Protein AF-A0A2D9TCC7-F1 (afdb_monomer_lite)

Radius of gyration: 19.89 Å; chains: 1; bounding box: 32×70×44 Å

Foldseek 3Di:
DPDPPPPVVVPPPPPPPPPPDDPDDPPDDFAFDFQLVLQLLLQLLLLVLCVVVVVFDPDPVRSVVSSVVSNVVSVPGGDDPQLPVFHGVVLSVQLNVQSPDPVCSPPPSVRVPSSCRRD

pLDDT: mean 83.82, std 20.04, range [43.91, 98.5]

Secondary structure (DSSP, 8-state):
--SSSSSSGGGSSS-----SS----TTSPPPBPPHHHHHHHHHHHHHHHHHHHTSS-S-HHHHHHHHHHHHHHHTT----GGGPSPPBHHHHHHHHHHHT-GGGTTS-GGG-GGG-S--

Structure (mmCIF, N/CA/C/O backbone):
data_AF-A0A2D9TCC7-F1
#
_entry.id   AF-A0A2D9TCC7-F1
#
loop_
_atom_site.group_PDB
_atom_site.id
_atom_site.type_symbol
_atom_site.label_atom_id
_atom_site.label_alt_id
_atom_site.label_comp_id
_atom_site.label_asym_id
_atom_site.label_entity_id
_atom_site.label_seq_id
_atom_site.pdbx_PDB_ins_code
_atom_site.Cartn_x
_atom_site.Cartn_y
_atom_site.Cartn_z
_atom_site.occupancy
_atom_site.B_iso_or_equiv
_atom_site.auth_seq_id
_atom_site.auth_comp_id
_atom_site.auth_asym_id
_atom_site.auth_atom_id
_atom_site.pdbx_PDB_model_num
ATOM 1 N N . MET A 1 1 ? -16.283 55.410 -2.274 1.00 48.91 1 MET A N 1
ATOM 2 C CA . MET A 1 1 ? -16.129 54.550 -3.473 1.00 48.91 1 MET A CA 1
ATOM 3 C C . MET A 1 1 ? -14.711 53.959 -3.529 1.00 48.91 1 MET A C 1
ATOM 5 O O . MET A 1 1 ? -14.004 54.156 -4.499 1.00 48.91 1 MET A O 1
ATOM 9 N N . ILE A 1 2 ? -14.256 53.254 -2.484 1.00 50.56 2 ILE A N 1
ATOM 10 C CA . ILE A 1 2 ? -12.908 52.636 -2.449 1.00 50.56 2 ILE A CA 1
ATOM 11 C C . ILE A 1 2 ? -12.998 51.289 -1.710 1.00 50.56 2 ILE A C 1
ATOM 13 O O . ILE A 1 2 ? -12.242 51.010 -0.793 1.00 50.56 2 ILE A O 1
ATOM 17 N N . LEU A 1 3 ? -14.022 50.484 -2.016 1.00 48.97 3 LEU A N 1
ATOM 18 C CA . LEU A 1 3 ? -14.245 49.207 -1.314 1.00 48.97 3 LEU A CA 1
ATOM 19 C C . LEU A 1 3 ? -14.663 48.056 -2.241 1.00 48.97 3 LEU A C 1
ATOM 21 O O . LEU A 1 3 ? -15.156 47.038 -1.775 1.00 48.97 3 LEU A O 1
ATOM 25 N N . ARG A 1 4 ? -14.516 48.221 -3.563 1.00 50.25 4 ARG A N 1
ATOM 26 C CA . ARG A 1 4 ? -14.963 47.227 -4.559 1.00 50.25 4 ARG A CA 1
ATOM 27 C C . ARG A 1 4 ? -13.845 46.599 -5.388 1.00 50.25 4 ARG A C 1
ATOM 29 O O . ARG A 1 4 ? -14.113 45.663 -6.125 1.00 50.25 4 ARG A O 1
ATOM 36 N N . THR A 1 5 ? -12.606 47.066 -5.263 1.00 48.03 5 THR A N 1
ATOM 37 C CA . THR A 1 5 ? -11.492 46.621 -6.118 1.00 48.03 5 THR A CA 1
ATOM 38 C C . THR A 1 5 ? -10.506 45.672 -5.438 1.00 48.03 5 THR A C 1
ATOM 40 O O . THR A 1 5 ? -9.653 45.121 -6.119 1.00 48.03 5 THR A O 1
ATOM 43 N N . ALA A 1 6 ? -10.632 45.421 -4.131 1.00 45.94 6 ALA A N 1
ATOM 44 C CA . ALA A 1 6 ? -9.722 44.519 -3.414 1.00 45.94 6 ALA A CA 1
ATOM 45 C C . ALA A 1 6 ? -10.142 43.038 -3.465 1.00 45.94 6 ALA A C 1
ATOM 47 O O . ALA A 1 6 ? -9.330 42.162 -3.192 1.00 45.94 6 ALA A O 1
ATOM 48 N N . LEU A 1 7 ? -11.394 42.739 -3.830 1.00 47.75 7 LEU A N 1
ATOM 49 C CA . LEU A 1 7 ? -11.936 41.379 -3.728 1.00 47.75 7 LEU A CA 1
ATOM 50 C C . LEU A 1 7 ? -11.661 40.505 -4.963 1.00 47.75 7 LEU A C 1
ATOM 52 O O . LEU A 1 7 ? -11.836 39.296 -4.906 1.00 47.75 7 LEU A O 1
ATOM 56 N N . VAL A 1 8 ? -11.208 41.102 -6.070 1.00 50.84 8 VAL A N 1
ATOM 57 C CA . VAL A 1 8 ? -10.971 40.373 -7.330 1.00 50.84 8 VAL A CA 1
ATOM 58 C C . VAL A 1 8 ? -9.559 39.781 -7.397 1.00 50.84 8 VAL A C 1
ATOM 60 O O . VAL A 1 8 ? -9.352 38.773 -8.060 1.00 50.84 8 VAL A O 1
ATOM 63 N N . PHE A 1 9 ? -8.584 40.337 -6.669 1.00 46.88 9 PHE A N 1
ATOM 64 C CA . PHE A 1 9 ? -7.188 39.885 -6.774 1.00 46.88 9 PHE A CA 1
ATOM 65 C C . PHE A 1 9 ? -6.837 38.694 -5.862 1.00 46.88 9 PHE A C 1
ATOM 67 O O . PHE A 1 9 ? -5.799 38.070 -6.046 1.00 46.88 9 PHE A O 1
ATOM 74 N N . ALA A 1 10 ? -7.705 38.340 -4.908 1.00 48.66 10 ALA A N 1
ATOM 75 C CA . ALA A 1 10 ? -7.476 37.220 -3.987 1.00 48.66 10 ALA A CA 1
ATOM 76 C C . ALA A 1 10 ? -8.003 35.862 -4.502 1.00 48.66 10 ALA A C 1
ATOM 78 O O . ALA A 1 10 ? -7.753 34.838 -3.877 1.00 48.66 10 ALA A O 1
ATOM 79 N N . MET A 1 11 ? -8.707 35.831 -5.642 1.00 50.44 11 MET A N 1
ATOM 80 C CA . MET A 1 11 ? -9.234 34.600 -6.264 1.00 50.44 11 MET A CA 1
ATOM 81 C C . MET A 1 11 ? -8.369 34.065 -7.421 1.00 50.44 11 MET A C 1
ATOM 83 O O . MET A 1 11 ? -8.811 33.195 -8.162 1.00 50.44 11 MET A O 1
ATOM 87 N N . ALA A 1 12 ? -7.147 34.570 -7.609 1.00 49.19 12 ALA A N 1
ATOM 88 C CA . ALA A 1 12 ? -6.277 34.145 -8.713 1.00 49.19 12 ALA A CA 1
ATOM 89 C C . ALA A 1 12 ? -5.188 33.130 -8.310 1.00 49.19 12 ALA A C 1
ATOM 91 O O . ALA A 1 12 ? -4.470 32.635 -9.172 1.00 49.19 12 ALA A O 1
ATOM 92 N N . SER A 1 13 ? -5.058 32.791 -7.024 1.00 49.81 13 SER A N 1
ATOM 93 C CA . SER A 1 13 ? -3.978 31.934 -6.504 1.00 49.81 13 SER A CA 1
ATOM 94 C C . SER A 1 13 ? -4.405 30.508 -6.129 1.00 49.81 13 SER A C 1
ATOM 96 O O . SER A 1 13 ? -3.607 29.771 -5.564 1.00 49.81 13 SER A O 1
ATOM 98 N N . LEU A 1 14 ? -5.629 30.086 -6.467 1.00 49.78 14 LEU A N 1
ATOM 99 C CA . LEU A 1 14 ? -6.134 28.730 -6.183 1.00 49.78 14 LEU A CA 1
ATOM 100 C C . LEU A 1 14 ? -6.051 27.757 -7.373 1.00 49.78 14 LEU A C 1
ATOM 102 O O . LEU A 1 14 ? -6.583 26.656 -7.294 1.00 49.78 14 LEU A O 1
ATOM 106 N N . ILE A 1 15 ? -5.369 28.119 -8.465 1.00 51.31 15 ILE A N 1
ATOM 107 C CA . ILE A 1 15 ? -5.206 27.244 -9.642 1.00 51.31 15 ILE A CA 1
ATOM 108 C C . ILE A 1 15 ? -3.728 26.912 -9.865 1.00 51.31 15 ILE A C 1
ATOM 110 O O . ILE A 1 15 ? -3.189 27.093 -10.948 1.00 51.31 15 ILE A O 1
ATOM 114 N N . VAL A 1 16 ? -3.056 26.446 -8.816 1.00 52.03 16 VAL A N 1
ATOM 115 C CA . VAL A 1 16 ? -1.904 25.543 -8.954 1.00 52.03 16 VAL A CA 1
ATOM 116 C C . VAL A 1 16 ? -2.023 24.499 -7.846 1.00 52.03 16 VAL A C 1
ATOM 118 O O . VAL A 1 16 ? -1.169 24.373 -6.976 1.00 52.03 16 VAL A O 1
ATOM 121 N N . ALA A 1 17 ? -3.142 23.777 -7.833 1.00 45.88 17 ALA A N 1
ATOM 122 C CA . ALA A 1 17 ? -3.093 22.427 -7.302 1.00 45.88 17 ALA A CA 1
ATOM 123 C C . ALA A 1 17 ? -2.310 21.609 -8.343 1.00 45.88 17 ALA A C 1
ATOM 125 O O . ALA A 1 17 ? -2.707 21.631 -9.513 1.00 45.88 17 ALA A O 1
ATOM 126 N N . PRO A 1 18 ? -1.198 20.938 -7.999 1.00 46.00 18 PRO A N 1
ATOM 127 C CA . PRO A 1 18 ? -0.708 19.877 -8.859 1.00 46.00 18 PRO A CA 1
ATOM 128 C C . PRO A 1 18 ? -1.849 18.866 -8.969 1.00 46.00 18 PRO A C 1
ATOM 130 O O . PRO A 1 18 ? -2.288 18.303 -7.970 1.00 46.00 18 PRO A O 1
ATOM 133 N N . SER A 1 19 ? -2.399 18.704 -10.168 1.00 43.91 19 SER A N 1
ATOM 134 C CA . SER A 1 19 ? -3.297 17.595 -10.455 1.00 43.91 19 SER A CA 1
ATOM 135 C C . SER A 1 19 ? -2.533 16.300 -10.157 1.00 43.91 19 SER A C 1
ATOM 137 O O . SER A 1 19 ? -1.485 16.093 -10.781 1.00 43.91 19 SER A O 1
ATOM 139 N N . PRO A 1 20 ? -2.991 15.433 -9.240 1.00 49.12 20 PRO A N 1
ATOM 140 C CA . PRO A 1 20 ? -2.480 14.076 -9.199 1.00 49.12 20 PRO A CA 1
ATOM 141 C C . PRO A 1 20 ? -2.967 13.407 -10.487 1.00 49.12 20 PRO A C 1
ATOM 143 O O . PRO A 1 20 ? -4.162 13.383 -10.771 1.00 49.12 20 PRO A O 1
ATOM 146 N N . GLY A 1 21 ? -2.026 12.988 -11.325 1.00 45.78 21 GLY A N 1
ATOM 147 C CA . GLY A 1 21 ? -2.306 12.474 -12.660 1.00 45.78 21 GLY A CA 1
ATOM 148 C C . GLY A 1 21 ? -1.699 13.366 -13.732 1.00 45.78 21 GLY A C 1
ATOM 149 O O . GLY A 1 21 ? -2.365 14.223 -14.315 1.00 45.78 21 GLY A O 1
ATOM 150 N N . GLN A 1 22 ? -0.420 13.131 -14.040 1.00 43.94 22 GLN A N 1
ATOM 151 C CA . GLN A 1 22 ? 0.041 13.399 -15.396 1.00 43.94 22 GLN A CA 1
ATOM 152 C C . GLN A 1 22 ? -0.892 12.632 -16.334 1.00 43.94 22 GLN A C 1
ATOM 154 O O . GLN A 1 22 ? -0.930 11.404 -16.322 1.00 43.94 22 GLN A O 1
ATOM 159 N N . THR A 1 23 ? -1.670 13.360 -17.128 1.00 51.25 23 THR A N 1
ATOM 160 C CA . THR A 1 23 ? -2.390 12.785 -18.259 1.00 51.25 23 THR A CA 1
ATOM 161 C C . THR A 1 23 ? -1.338 12.299 -19.249 1.00 51.25 23 THR A C 1
ATOM 163 O O . THR A 1 23 ? -0.755 13.076 -20.004 1.00 51.25 23 THR A O 1
ATOM 166 N N . GLY A 1 24 ? -1.032 11.002 -19.169 1.00 46.72 24 GLY A N 1
ATOM 167 C CA . GLY A 1 24 ? -0.093 10.327 -20.049 1.00 46.72 24 GLY A CA 1
ATOM 168 C C . GLY A 1 24 ? -0.462 10.593 -21.503 1.00 46.72 24 GLY A C 1
ATOM 169 O O . GLY A 1 24 ? -1.572 10.297 -21.949 1.00 46.72 24 GLY A O 1
ATOM 170 N N . GLY A 1 25 ? 0.475 11.186 -22.242 1.00 44.38 25 GLY A N 1
ATOM 171 C CA . GLY A 1 25 ? 0.365 11.321 -23.684 1.00 44.38 25 GLY A CA 1
ATOM 172 C C . GLY A 1 25 ? 0.123 9.949 -24.309 1.00 44.38 25 GLY A C 1
ATOM 173 O O . GLY A 1 25 ? 0.818 8.984 -23.993 1.00 44.38 25 GLY A O 1
ATOM 174 N N . CYS A 1 26 ? -0.868 9.867 -25.197 1.00 54.06 26 CYS A N 1
ATOM 175 C CA . CYS A 1 26 ? -1.124 8.693 -26.025 1.00 54.06 26 CYS A CA 1
ATOM 176 C C . CYS A 1 26 ? 0.129 8.387 -26.863 1.00 54.06 26 CYS A C 1
ATOM 178 O O . CYS A 1 26 ? 0.301 8.949 -27.943 1.00 54.06 26 CYS A O 1
ATOM 180 N N . GLY A 1 27 ? 1.036 7.554 -26.349 1.00 50.47 27 GLY A N 1
ATOM 181 C CA . GLY A 1 27 ? 2.255 7.173 -27.062 1.00 50.47 27 GLY A CA 1
ATOM 182 C C . GLY A 1 27 ? 3.454 6.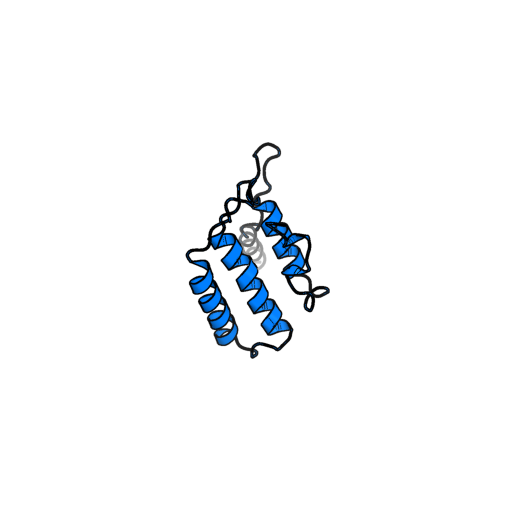758 -26.209 1.00 50.47 27 GLY A C 1
ATOM 183 O O . GLY A 1 27 ? 4.396 6.214 -26.775 1.00 50.47 27 GLY A O 1
ATOM 184 N N . ALA A 1 28 ? 3.450 6.970 -24.889 1.00 53.97 28 ALA A N 1
ATOM 185 C CA . ALA A 1 28 ? 4.495 6.428 -24.019 1.00 53.97 28 ALA A CA 1
ATOM 186 C C . ALA A 1 28 ? 4.034 5.095 -23.413 1.00 53.97 28 ALA A C 1
ATOM 188 O O . ALA A 1 28 ? 2.966 5.031 -22.804 1.00 53.97 28 ALA A O 1
ATOM 189 N N . THR A 1 29 ? 4.817 4.029 -23.594 1.00 63.59 29 THR A N 1
ATOM 190 C CA . THR A 1 29 ? 4.660 2.775 -22.844 1.00 63.59 29 THR A CA 1
ATOM 191 C C . THR A 1 29 ? 4.623 3.121 -21.357 1.00 63.59 29 THR A C 1
ATOM 193 O O . THR A 1 29 ? 5.503 3.849 -20.893 1.00 63.59 29 THR A O 1
ATOM 196 N N . ALA A 1 30 ? 3.593 2.678 -20.630 1.00 70.69 30 ALA A N 1
ATOM 197 C CA . ALA A 1 30 ? 3.527 2.929 -19.193 1.00 70.69 30 ALA A CA 1
ATOM 198 C C . ALA A 1 30 ? 4.787 2.343 -18.529 1.00 70.69 30 ALA A C 1
ATOM 200 O O . ALA A 1 30 ? 5.211 1.258 -18.935 1.00 70.69 30 ALA A O 1
ATOM 201 N N . PRO A 1 31 ? 5.418 3.064 -17.588 1.00 88.94 31 PRO A N 1
ATOM 202 C CA . PRO A 1 31 ? 6.627 2.576 -16.941 1.00 88.94 31 PRO A CA 1
ATOM 203 C C . PRO A 1 31 ? 6.324 1.315 -16.126 1.00 88.94 31 PRO A C 1
ATOM 205 O O . PRO A 1 31 ? 5.224 1.176 -15.582 1.00 88.94 31 PRO A O 1
ATOM 208 N N . GLU A 1 32 ? 7.304 0.414 -16.049 1.00 93.38 32 GLU A N 1
ATOM 209 C CA . GLU A 1 32 ? 7.306 -0.672 -15.066 1.00 93.38 32 GLU A CA 1
ATOM 210 C C . GLU A 1 32 ? 7.269 -0.060 -13.661 1.00 93.38 32 GLU A C 1
ATOM 212 O O . GLU A 1 32 ? 7.935 0.945 -13.397 1.00 93.38 32 GLU A O 1
ATOM 217 N N . ALA A 1 33 ? 6.452 -0.636 -12.786 1.00 94.81 33 ALA A N 1
ATOM 218 C CA . ALA A 1 33 ? 6.353 -0.227 -11.399 1.00 94.81 33 ALA A CA 1
ATOM 219 C C . ALA A 1 33 ? 7.559 -0.755 -10.619 1.00 94.81 33 ALA A C 1
ATOM 221 O O . ALA A 1 33 ? 7.942 -1.921 -10.757 1.00 94.81 33 ALA A O 1
ATOM 222 N N . ASP A 1 34 ? 8.140 0.082 -9.765 1.00 95.69 34 ASP A N 1
ATOM 223 C CA . ASP A 1 34 ? 9.157 -0.373 -8.823 1.00 95.69 34 ASP A CA 1
ATOM 224 C C . ASP A 1 34 ? 8.507 -1.217 -7.712 1.00 95.69 34 ASP A C 1
ATOM 226 O O . ASP A 1 34 ? 7.432 -0.887 -7.204 1.00 95.69 34 ASP A O 1
ATOM 230 N N . ALA A 1 35 ? 9.135 -2.336 -7.353 1.00 96.25 35 ALA A N 1
ATOM 231 C CA . ALA A 1 35 ? 8.573 -3.283 -6.393 1.00 96.25 35 ALA A CA 1
ATOM 232 C C . ALA A 1 35 ? 8.521 -2.727 -4.964 1.00 96.25 35 ALA A C 1
ATOM 234 O O . ALA A 1 35 ? 7.559 -2.995 -4.241 1.00 96.25 35 ALA A O 1
ATOM 235 N N . ALA A 1 36 ? 9.534 -1.959 -4.554 1.00 96.38 36 ALA A N 1
ATOM 236 C CA . ALA A 1 36 ? 9.578 -1.345 -3.234 1.00 96.38 36 ALA A CA 1
ATOM 237 C C . ALA A 1 36 ? 8.540 -0.227 -3.129 1.00 96.38 36 ALA A C 1
ATOM 239 O O . ALA A 1 36 ? 7.769 -0.207 -2.168 1.00 96.38 36 ALA A O 1
ATOM 240 N N . ASP A 1 37 ? 8.437 0.621 -4.155 1.00 96.50 37 ASP A N 1
ATOM 241 C CA . ASP A 1 37 ? 7.416 1.672 -4.210 1.00 96.50 37 ASP A CA 1
ATOM 242 C C . ASP A 1 37 ? 5.995 1.085 -4.247 1.00 96.50 37 ASP A C 1
ATOM 244 O O . ASP A 1 37 ? 5.093 1.589 -3.571 1.00 96.50 37 ASP A O 1
ATOM 248 N N . THR A 1 38 ? 5.789 -0.013 -4.984 1.00 96.38 38 THR A N 1
ATOM 249 C CA . THR A 1 38 ? 4.498 -0.720 -5.038 1.00 96.38 38 THR A CA 1
ATOM 250 C C . THR A 1 38 ? 4.137 -1.320 -3.682 1.00 96.38 38 THR A C 1
ATOM 252 O O . THR A 1 38 ? 3.024 -1.112 -3.197 1.00 96.38 38 THR A O 1
ATOM 255 N N . CYS A 1 39 ? 5.085 -2.015 -3.043 1.00 97.62 39 CYS A N 1
ATOM 256 C CA . CYS A 1 39 ? 4.920 -2.591 -1.709 1.00 97.62 39 CYS A CA 1
ATOM 257 C C . CYS A 1 39 ? 4.546 -1.512 -0.684 1.00 97.62 39 CYS A C 1
ATOM 259 O O . CYS A 1 39 ? 3.560 -1.664 0.038 1.00 97.62 39 CYS A O 1
ATOM 261 N N . LEU A 1 40 ? 5.283 -0.396 -0.669 1.00 97.88 40 LEU A N 1
ATOM 262 C CA . LEU A 1 40 ? 5.032 0.717 0.242 1.00 97.88 40 LEU A CA 1
ATOM 263 C C . LEU A 1 40 ? 3.649 1.328 0.001 1.00 97.88 40 LEU A C 1
ATOM 265 O O . LEU A 1 40 ? 2.884 1.548 0.940 1.00 97.88 40 LEU A O 1
ATOM 269 N N . THR A 1 41 ? 3.311 1.574 -1.263 1.00 97.19 41 THR A N 1
ATOM 270 C CA . THR A 1 41 ? 2.045 2.199 -1.648 1.00 97.19 41 THR A CA 1
ATOM 271 C C . THR A 1 41 ? 0.858 1.333 -1.233 1.00 97.19 41 THR A C 1
ATOM 273 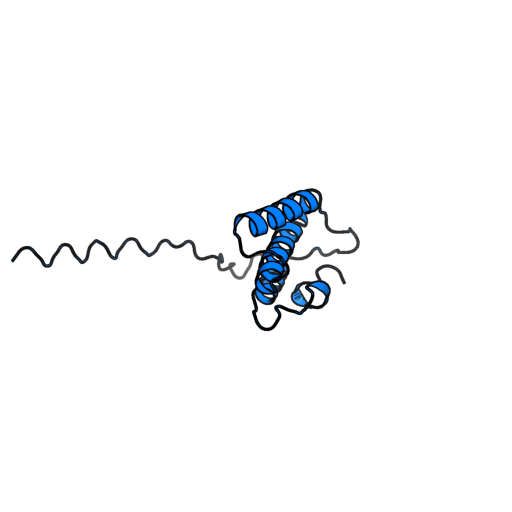O O . THR A 1 41 ? -0.016 1.802 -0.504 1.00 97.19 41 THR A O 1
ATOM 276 N N . VAL A 1 42 ? 0.841 0.059 -1.626 1.00 96.75 42 VAL A N 1
ATOM 277 C CA . VAL A 1 42 ? -0.257 -0.863 -1.304 1.00 96.75 42 VAL A CA 1
ATOM 278 C C . VAL A 1 42 ? -0.322 -1.148 0.197 1.00 96.75 42 VAL A C 1
ATOM 280 O O . VAL A 1 42 ? -1.399 -1.072 0.787 1.00 96.75 42 VAL A O 1
ATOM 283 N N . GLY A 1 43 ? 0.821 -1.390 0.844 1.00 97.44 43 GLY A N 1
ATOM 284 C CA . GLY A 1 43 ? 0.881 -1.639 2.285 1.00 97.44 43 GLY A CA 1
ATOM 285 C C . GLY A 1 43 ? 0.409 -0.444 3.121 1.00 97.44 43 GLY A C 1
ATOM 286 O O . GLY A 1 43 ? -0.316 -0.623 4.098 1.00 97.44 43 GLY A O 1
ATOM 287 N N . SER A 1 44 ? 0.727 0.789 2.714 1.00 97.69 44 SER A N 1
ATOM 288 C CA . SER A 1 44 ? 0.238 1.988 3.410 1.00 97.69 44 SER A CA 1
ATOM 289 C C . SER A 1 44 ? -1.285 2.137 3.318 1.00 97.69 44 SER A C 1
ATOM 291 O O . SER A 1 44 ? -1.932 2.526 4.294 1.00 97.69 44 SER A O 1
ATOM 293 N N . TRP A 1 45 ? -1.888 1.754 2.188 1.00 97.50 45 TRP A N 1
ATOM 294 C CA . TRP A 1 45 ? -3.344 1.709 2.056 1.00 97.50 45 TRP A CA 1
ATOM 295 C C . TRP A 1 45 ? -3.971 0.633 2.936 1.00 97.50 45 TRP A C 1
ATOM 297 O O . TRP A 1 45 ? -5.037 0.873 3.500 1.00 97.50 45 TRP A O 1
ATOM 307 N N . GLU A 1 46 ? -3.309 -0.505 3.139 1.00 97.38 46 GLU A N 1
ATOM 308 C CA . GLU A 1 46 ? -3.774 -1.495 4.114 1.00 97.38 46 GLU A CA 1
ATOM 309 C C . GLU A 1 46 ? -3.787 -0.945 5.544 1.00 97.38 46 GLU A C 1
ATOM 311 O O . GLU A 1 46 ? -4.756 -1.181 6.264 1.00 97.38 46 GLU A O 1
ATOM 316 N N . CYS A 1 47 ? -2.801 -0.133 5.940 1.00 97.94 47 CYS A N 1
ATOM 317 C CA . CYS A 1 47 ? -2.831 0.565 7.230 1.00 97.94 47 CYS A CA 1
ATOM 318 C C . CYS A 1 47 ? -4.042 1.505 7.349 1.00 97.94 47 CYS A C 1
ATOM 320 O O . CYS A 1 47 ? -4.755 1.494 8.356 1.00 97.94 47 CYS A O 1
ATOM 322 N N . VAL A 1 48 ? -4.322 2.294 6.304 1.00 97.00 48 VAL A N 1
ATOM 323 C CA . VAL A 1 48 ? -5.497 3.184 6.270 1.00 97.00 48 VAL A CA 1
ATOM 324 C C . VAL A 1 48 ? -6.791 2.378 6.401 1.00 97.00 48 VAL A C 1
ATOM 326 O O . VAL A 1 48 ? -7.680 2.744 7.173 1.00 97.00 48 VAL A O 1
ATOM 329 N N . ARG A 1 49 ? -6.900 1.259 5.683 1.00 97.25 49 ARG A N 1
ATOM 330 C CA . ARG A 1 49 ? -8.073 0.380 5.728 1.00 97.25 49 ARG A CA 1
ATOM 331 C C . ARG A 1 49 ? -8.226 -0.297 7.089 1.00 97.25 49 ARG A C 1
ATOM 333 O O . ARG A 1 49 ? -9.329 -0.318 7.624 1.00 97.25 49 ARG A O 1
ATOM 340 N N . ALA A 1 50 ? -7.140 -0.772 7.693 1.00 97.19 50 ALA A N 1
ATOM 341 C CA . ALA A 1 50 ? -7.146 -1.343 9.038 1.00 97.19 50 ALA A CA 1
ATOM 342 C C . ALA A 1 50 ? -7.636 -0.327 10.084 1.00 97.19 50 ALA A C 1
ATOM 344 O O . ALA A 1 50 ? -8.471 -0.652 10.931 1.00 97.19 50 ALA A O 1
ATOM 345 N N . GLN A 1 51 ? -7.213 0.936 9.981 1.00 97.06 51 GLN A N 1
ATOM 346 C CA . GLN A 1 51 ? -7.748 2.002 10.830 1.00 97.06 51 GLN A CA 1
ATOM 347 C C . GLN A 1 51 ? -9.243 2.253 10.579 1.00 97.06 51 GLN A C 1
ATOM 349 O O . GLN A 1 51 ? -10.007 2.396 11.532 1.00 97.06 51 GLN A O 1
ATOM 354 N N . GLN A 1 52 ? -9.694 2.262 9.322 1.00 96.50 52 GLN A N 1
ATOM 355 C CA . GLN A 1 52 ? -11.116 2.429 8.987 1.00 96.50 52 GLN A CA 1
ATOM 356 C C . GLN A 1 52 ? -11.992 1.260 9.470 1.00 96.50 52 GLN A C 1
ATOM 358 O O . GLN A 1 52 ? -13.141 1.485 9.848 1.00 96.50 52 GLN A O 1
ATOM 363 N N . ARG A 1 53 ? -11.454 0.033 9.509 1.00 96.25 53 ARG A N 1
ATOM 364 C CA . ARG A 1 53 ? -12.109 -1.141 10.115 1.00 96.25 53 ARG A CA 1
ATOM 365 C C . ARG A 1 53 ? -12.099 -1.120 11.648 1.00 96.25 53 ARG A C 1
ATOM 367 O O . ARG A 1 53 ? -12.822 -1.893 12.272 1.00 96.25 53 ARG A O 1
ATOM 374 N N . GLY A 1 54 ? -11.314 -0.232 12.263 1.00 96.31 54 GLY A N 1
ATOM 375 C CA . GLY A 1 54 ? -11.136 -0.158 13.715 1.00 96.31 54 GLY A CA 1
ATOM 376 C C . GLY A 1 54 ? -10.195 -1.227 14.279 1.00 96.31 54 GLY A C 1
ATOM 377 O O . GLY A 1 54 ? -10.260 -1.526 15.468 1.00 96.31 54 GLY A O 1
ATOM 378 N N . GLU A 1 55 ? -9.343 -1.817 13.436 1.00 96.75 55 GLU A N 1
ATOM 379 C CA . GLU A 1 55 ? -8.277 -2.742 13.849 1.00 96.75 55 GLU A CA 1
ATOM 380 C C . GLU A 1 55 ? -7.073 -1.990 14.427 1.00 96.75 55 G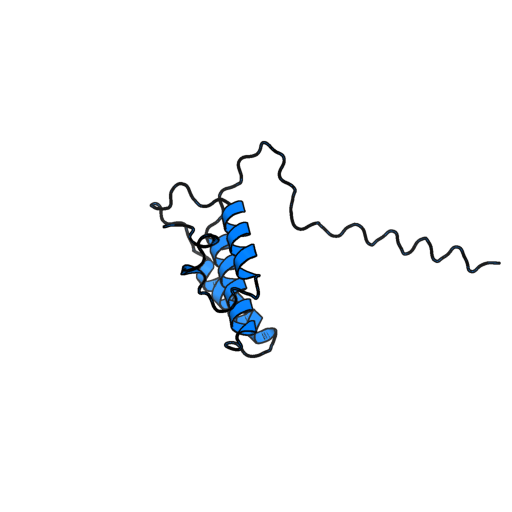LU A C 1
ATOM 382 O O . GLU A 1 55 ? -6.367 -2.512 15.289 1.00 96.75 55 GLU A O 1
ATOM 387 N N . LEU A 1 56 ? -6.865 -0.756 13.963 1.00 96.19 56 LEU A N 1
ATOM 388 C CA . LEU A 1 56 ? -5.916 0.192 14.531 1.00 96.19 56 LEU A CA 1
ATOM 389 C C . LEU A 1 56 ? -6.669 1.258 15.321 1.00 96.19 56 LEU A C 1
ATOM 391 O O . LEU A 1 56 ? -7.737 1.719 14.905 1.00 96.19 56 LEU A O 1
ATOM 395 N N . ASP A 1 57 ? -6.080 1.684 16.436 1.00 95.56 57 ASP A N 1
ATOM 396 C CA . ASP A 1 57 ? -6.619 2.787 17.221 1.00 95.56 57 ASP A CA 1
ATOM 397 C C . ASP A 1 57 ? -6.760 4.059 16.366 1.00 95.56 57 ASP A C 1
ATOM 399 O O . ASP A 1 57 ? -5.967 4.354 15.460 1.00 95.56 57 ASP A O 1
ATOM 403 N N . ALA A 1 58 ? -7.795 4.840 16.678 1.00 85.25 58 ALA A N 1
ATOM 404 C CA . ALA A 1 58 ? -8.030 6.125 16.043 1.00 85.25 58 ALA A CA 1
ATOM 405 C C . ALA A 1 58 ? -6.959 7.124 16.509 1.00 85.25 58 ALA A C 1
ATOM 407 O O . ALA A 1 58 ? -7.060 7.717 17.583 1.00 85.25 58 ALA A O 1
ATOM 408 N N . GLY A 1 59 ? -5.921 7.298 15.698 1.00 93.88 59 GLY A N 1
ATOM 409 C CA . GLY A 1 59 ? -4.816 8.202 15.978 1.00 93.88 59 GLY A CA 1
ATOM 410 C C . GLY A 1 59 ? -3.854 8.279 14.801 1.00 93.88 59 GLY A C 1
ATOM 411 O O . GLY A 1 59 ? -3.507 7.263 14.202 1.00 93.88 59 GLY A O 1
ATOM 412 N N . GLU A 1 60 ? -3.418 9.494 14.477 1.00 94.81 60 GLU A N 1
ATOM 413 C CA . GLU A 1 60 ? -2.432 9.730 13.417 1.00 94.81 60 GLU A CA 1
ATOM 414 C C . GLU A 1 60 ? -1.094 9.054 13.742 1.00 94.81 60 GLU A C 1
ATOM 416 O O . GLU A 1 60 ? -0.490 8.451 12.866 1.00 94.81 60 GLU A O 1
ATOM 421 N N . GLU A 1 61 ? -0.683 9.054 15.014 1.00 96.75 61 GLU A N 1
ATOM 422 C CA . GLU A 1 61 ? 0.552 8.397 15.469 1.00 96.75 61 GLU A CA 1
ATOM 423 C C . GLU A 1 61 ? 0.531 6.878 15.237 1.00 96.75 61 GLU A C 1
ATOM 425 O O . GLU A 1 61 ? 1.543 6.299 14.855 1.00 96.75 61 GLU A O 1
ATOM 430 N N . VAL A 1 62 ? -0.624 6.233 15.427 1.00 97.31 62 VAL A N 1
ATOM 431 C CA . VAL A 1 62 ? -0.778 4.781 15.235 1.00 97.31 62 VAL A CA 1
ATOM 432 C C . VAL A 1 62 ? -0.794 4.430 13.749 1.00 97.31 62 VAL A C 1
ATOM 434 O O . VAL A 1 62 ? -0.161 3.459 13.340 1.00 97.31 62 VAL A O 1
ATOM 437 N N . LEU A 1 63 ? -1.468 5.243 12.929 1.00 96.94 63 LEU A N 1
ATOM 438 C CA . LEU A 1 63 ? -1.427 5.090 11.476 1.00 96.94 63 LEU A CA 1
ATOM 439 C C . LEU A 1 63 ? -0.000 5.277 10.946 1.00 96.94 63 LEU A C 1
ATOM 441 O O . LEU A 1 63 ? 0.462 4.458 10.157 1.00 96.94 63 LEU A O 1
ATOM 445 N N . GLN A 1 64 ? 0.701 6.315 11.407 1.00 97.81 64 GLN A N 1
ATOM 446 C CA . GLN A 1 64 ? 2.079 6.576 11.006 1.00 97.81 64 GLN A CA 1
ATOM 447 C C . GLN A 1 64 ? 3.002 5.423 11.403 1.00 97.81 64 GLN A C 1
ATOM 449 O O . GLN A 1 64 ? 3.772 4.971 10.567 1.00 97.81 64 GLN A O 1
ATOM 454 N N . ALA A 1 65 ? 2.874 4.889 12.623 1.00 98.12 65 ALA A N 1
ATOM 455 C CA . ALA A 1 65 ? 3.655 3.731 13.053 1.00 98.12 65 ALA A CA 1
ATOM 456 C C . ALA A 1 65 ? 3.424 2.506 12.149 1.00 98.12 65 ALA A C 1
ATOM 458 O O . ALA A 1 65 ? 4.385 1.844 11.770 1.00 98.12 65 ALA A O 1
ATOM 459 N N . CYS A 1 66 ? 2.178 2.240 11.737 1.00 98.50 66 CYS A N 1
ATOM 460 C CA . CYS A 1 66 ? 1.880 1.171 10.777 1.00 98.50 66 CYS A CA 1
ATOM 461 C C . CYS A 1 66 ? 2.555 1.418 9.418 1.00 98.50 66 CYS A C 1
ATOM 463 O O . CYS A 1 66 ? 3.158 0.513 8.845 1.00 98.50 66 CYS A O 1
ATOM 465 N N . VAL A 1 67 ? 2.488 2.649 8.902 1.00 98.12 67 VAL A N 1
ATOM 466 C CA . VAL A 1 67 ? 3.128 3.012 7.628 1.00 98.12 67 VAL A CA 1
ATOM 467 C C . VAL A 1 67 ? 4.654 2.911 7.716 1.00 98.12 67 VAL A C 1
ATOM 469 O O . VAL A 1 67 ? 5.280 2.456 6.761 1.00 98.12 67 VAL A O 1
ATOM 472 N N . ASP A 1 68 ? 5.253 3.277 8.849 1.00 98.12 68 ASP A N 1
ATOM 473 C CA . ASP A 1 68 ? 6.694 3.151 9.085 1.00 98.12 68 ASP A CA 1
ATOM 474 C C . ASP A 1 68 ? 7.124 1.671 9.110 1.00 98.12 68 ASP A C 1
ATOM 476 O O . ASP A 1 68 ? 8.110 1.307 8.469 1.00 98.12 68 ASP A O 1
ATOM 480 N N . GLU A 1 69 ? 6.348 0.793 9.759 1.00 98.31 69 GLU A N 1
ATOM 481 C CA . GLU A 1 69 ? 6.583 -0.659 9.732 1.00 98.31 69 GLU A CA 1
ATOM 482 C C . GLU A 1 69 ? 6.501 -1.232 8.307 1.00 98.31 69 GLU A C 1
ATOM 484 O O . GLU A 1 69 ? 7.328 -2.063 7.917 1.00 98.31 69 GLU A O 1
ATOM 489 N N . VAL A 1 70 ? 5.540 -0.766 7.502 1.00 97.94 70 VAL A N 1
ATOM 490 C CA . VAL A 1 70 ? 5.442 -1.120 6.077 1.00 97.94 70 VAL A CA 1
ATOM 491 C C . VAL A 1 70 ? 6.673 -0.634 5.312 1.00 97.94 70 VAL A C 1
ATOM 493 O O . VAL A 1 70 ? 7.242 -1.395 4.531 1.00 97.94 70 VAL A O 1
ATOM 496 N N . ALA A 1 71 ? 7.111 0.607 5.532 1.00 97.12 71 ALA A N 1
ATOM 497 C CA . ALA A 1 71 ? 8.281 1.164 4.858 1.00 97.12 71 ALA A CA 1
ATOM 498 C C . ALA A 1 71 ? 9.549 0.348 5.140 1.00 97.12 71 ALA A C 1
ATOM 500 O O . ALA A 1 71 ? 10.284 0.019 4.205 1.00 97.12 71 ALA A O 1
ATOM 501 N N . ASP A 1 72 ? 9.759 -0.052 6.394 1.00 97.56 72 ASP A N 1
ATOM 502 C CA . ASP A 1 72 ? 10.874 -0.916 6.784 1.00 97.56 72 ASP A CA 1
ATOM 503 C C . ASP A 1 72 ? 10.785 -2.303 6.122 1.00 97.56 72 ASP A C 1
ATOM 505 O O . ASP A 1 72 ? 11.791 -2.823 5.630 1.00 97.56 72 ASP A O 1
ATOM 509 N N . ALA A 1 73 ? 9.588 -2.896 6.055 1.00 97.06 73 ALA A N 1
ATOM 510 C CA . ALA A 1 73 ? 9.370 -4.195 5.416 1.00 97.06 73 ALA A CA 1
ATOM 511 C C . ALA A 1 73 ? 9.569 -4.157 3.887 1.00 97.06 73 ALA A C 1
ATOM 513 O O . ALA A 1 73 ? 10.041 -5.132 3.298 1.00 97.06 73 ALA A O 1
ATOM 514 N N . CYS A 1 74 ? 9.236 -3.036 3.245 1.00 97.25 74 CYS A N 1
ATOM 515 C CA . CYS A 1 74 ? 9.293 -2.869 1.793 1.00 97.25 74 CYS A CA 1
ATOM 516 C C . CYS A 1 74 ? 10.654 -2.387 1.268 1.00 97.25 74 CYS A C 1
ATOM 518 O O . CYS A 1 74 ? 10.888 -2.451 0.062 1.00 97.25 74 CYS A O 1
ATOM 520 N N . ALA A 1 75 ? 11.572 -1.946 2.136 1.00 95.44 75 ALA A N 1
ATOM 521 C CA . ALA A 1 75 ? 12.836 -1.303 1.753 1.00 95.44 75 ALA A CA 1
ATOM 522 C C . ALA A 1 75 ? 13.731 -2.126 0.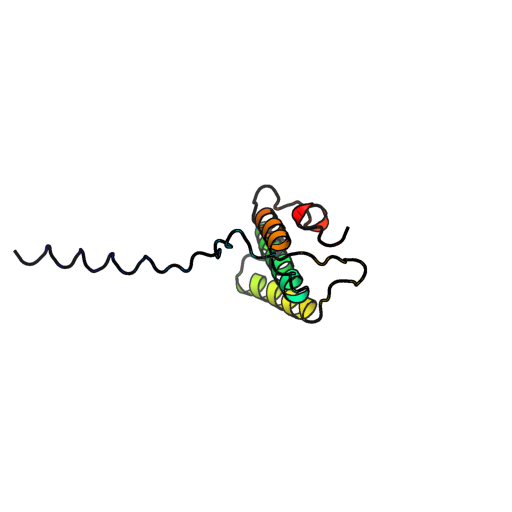802 1.00 95.44 75 ALA A C 1
ATOM 524 O O . ALA A 1 75 ? 14.582 -1.569 0.107 1.00 95.44 75 ALA A O 1
ATOM 525 N N . THR A 1 76 ? 13.574 -3.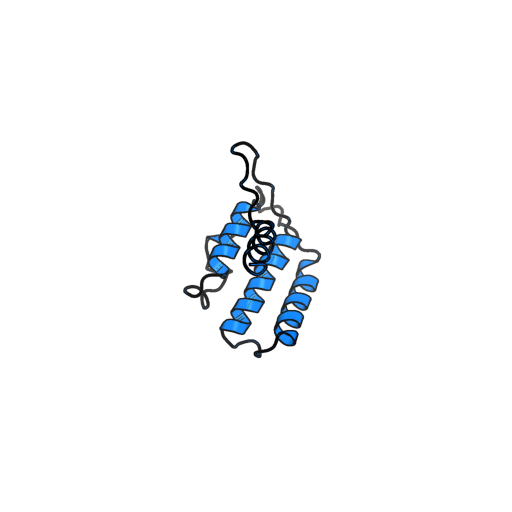451 0.781 1.00 93.31 76 THR A N 1
ATOM 526 C CA . THR A 1 76 ? 14.336 -4.367 -0.084 1.00 93.31 76 THR A CA 1
ATOM 527 C C . THR A 1 76 ? 13.447 -5.210 -0.995 1.00 93.31 76 THR A C 1
ATOM 529 O O . THR A 1 76 ? 13.920 -6.194 -1.572 1.00 93.31 76 THR A O 1
ATOM 532 N N . ALA A 1 77 ? 12.168 -4.848 -1.126 1.00 95.94 77 ALA A N 1
ATOM 533 C CA . ALA A 1 77 ? 11.234 -5.591 -1.953 1.00 95.94 77 ALA A CA 1
ATOM 534 C C . ALA A 1 77 ? 11.668 -5.563 -3.425 1.00 95.94 77 ALA A C 1
ATOM 536 O O . ALA A 1 77 ? 12.128 -4.555 -3.960 1.00 95.94 77 ALA A O 1
ATOM 537 N N . MET A 1 78 ? 11.524 -6.712 -4.075 1.00 96.19 78 MET A N 1
ATOM 538 C CA . MET A 1 78 ? 11.823 -6.906 -5.486 1.00 96.19 78 MET A CA 1
ATOM 539 C C . MET A 1 78 ? 10.768 -7.803 -6.111 1.00 96.19 78 MET A C 1
ATOM 541 O O . MET A 1 78 ? 10.274 -8.726 -5.461 1.00 96.19 78 MET A O 1
ATOM 545 N N . TRP A 1 79 ? 10.457 -7.554 -7.381 1.00 94.62 79 TRP A N 1
ATOM 546 C CA . TRP A 1 79 ? 9.611 -8.457 -8.142 1.00 94.62 79 TRP A CA 1
ATOM 547 C C . TRP A 1 79 ? 10.312 -9.811 -8.302 1.00 94.62 79 TRP A C 1
ATOM 549 O O . TRP A 1 79 ? 11.483 -9.845 -8.703 1.00 94.62 79 TRP A O 1
ATOM 559 N N . PRO A 1 80 ? 9.625 -10.928 -8.015 1.00 94.44 80 PRO A N 1
ATOM 560 C CA . PRO A 1 80 ? 10.117 -12.245 -8.387 1.00 94.44 80 PRO A CA 1
ATOM 561 C C . PRO A 1 80 ? 10.366 -12.329 -9.901 1.00 94.44 80 PRO A C 1
ATOM 563 O O . PRO A 1 80 ? 9.642 -11.730 -10.698 1.00 94.44 80 PRO A O 1
ATOM 566 N N . LEU A 1 81 ? 11.397 -13.068 -10.321 1.00 92.69 81 LEU A N 1
ATOM 567 C CA . LEU A 1 81 ? 11.785 -13.151 -11.739 1.00 92.69 81 LEU A CA 1
ATOM 568 C C . LEU A 1 81 ? 10.717 -13.837 -12.602 1.00 92.69 81 LEU A C 1
ATOM 570 O O . LEU A 1 81 ? 10.642 -13.595 -13.804 1.00 92.69 81 LEU A O 1
ATOM 574 N N . GLU A 1 82 ? 9.908 -14.698 -11.993 1.00 93.75 82 GLU A N 1
ATOM 575 C CA . GLU A 1 82 ? 8.754 -15.358 -12.593 1.00 93.75 82 GLU A CA 1
ATOM 576 C C . GLU A 1 82 ? 7.610 -14.393 -12.928 1.00 93.75 82 GLU A C 1
ATOM 578 O O . GLU A 1 82 ? 6.821 -14.695 -13.818 1.00 93.75 82 GLU A O 1
ATOM 583 N N . CYS A 1 83 ? 7.572 -13.210 -12.308 1.00 90.69 83 CYS A N 1
ATOM 584 C CA . CYS A 1 83 ? 6.556 -12.184 -12.542 1.00 90.69 83 CYS A CA 1
ATOM 585 C C . CYS A 1 83 ? 6.832 -11.350 -13.799 1.00 90.69 83 CYS A C 1
ATOM 587 O O . CYS A 1 83 ? 6.413 -10.202 -13.869 1.00 90.69 83 CYS A O 1
ATOM 589 N N . GLN A 1 84 ? 7.598 -11.864 -14.767 1.00 90.88 84 GLN A N 1
ATOM 590 C CA . GLN A 1 84 ? 7.849 -11.160 -16.023 1.00 90.88 84 GLN A CA 1
ATOM 591 C C . GLN A 1 84 ? 6.724 -11.432 -17.039 1.00 90.88 84 GLN A C 1
ATOM 593 O O . GLN A 1 84 ? 6.406 -12.597 -17.294 1.00 90.88 84 GLN A O 1
ATOM 598 N N . PRO A 1 85 ? 6.174 -10.397 -17.705 1.00 90.31 85 PRO A N 1
ATOM 599 C CA . PRO A 1 85 ? 6.559 -8.983 -17.618 1.00 90.31 85 PRO A CA 1
ATOM 600 C C . PRO A 1 85 ? 6.153 -8.347 -16.284 1.00 90.31 85 PRO A C 1
ATOM 602 O O . PRO A 1 85 ? 5.057 -8.612 -15.800 1.00 90.31 85 PRO A O 1
ATOM 605 N N . TYR A 1 86 ? 7.030 -7.505 -15.723 1.00 92.62 86 TYR A N 1
ATOM 606 C CA . TYR A 1 86 ? 6.753 -6.866 -14.440 1.00 92.62 86 TYR A CA 1
ATOM 607 C C . TYR A 1 86 ? 5.526 -5.949 -14.523 1.00 92.62 86 TYR A C 1
ATOM 609 O O . TYR A 1 86 ? 5.264 -5.377 -15.590 1.00 92.62 86 TYR A O 1
ATOM 617 N N . PRO A 1 87 ? 4.807 -5.776 -13.401 1.00 92.94 87 PRO A N 1
ATOM 618 C CA . PRO A 1 87 ? 3.659 -4.887 -13.324 1.00 92.94 87 PRO A CA 1
ATOM 619 C C . PRO A 1 87 ? 4.004 -3.477 -13.781 1.00 92.94 87 PRO A C 1
ATOM 621 O O . PRO A 1 87 ? 5.091 -2.958 -13.524 1.00 92.94 87 PRO A O 1
ATOM 624 N N . LEU A 1 88 ? 3.056 -2.832 -14.442 1.00 94.69 88 LEU A N 1
ATOM 625 C CA . LEU A 1 88 ? 3.158 -1.446 -14.866 1.00 94.69 88 LEU A CA 1
ATOM 626 C C . LEU A 1 88 ? 2.576 -0.527 -13.794 1.00 94.69 88 LEU A C 1
ATOM 628 O O . LEU A 1 88 ? 1.633 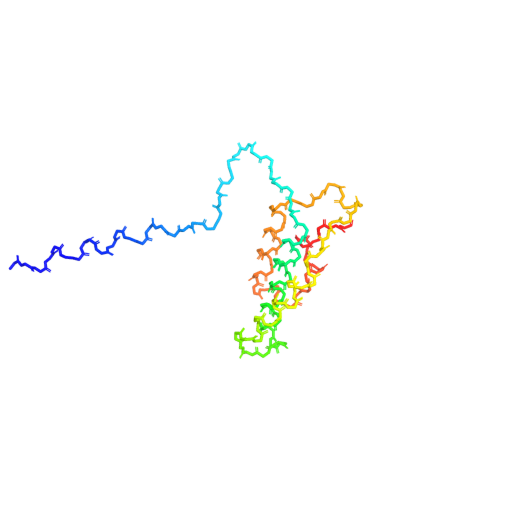-0.891 -13.094 1.00 94.69 88 LEU A O 1
ATOM 632 N N . GLN A 1 89 ? 3.045 0.721 -13.733 1.00 94.19 89 GLN A N 1
ATOM 633 C CA . GLN A 1 89 ? 2.539 1.699 -12.760 1.00 94.19 89 GLN A CA 1
ATOM 634 C C . GLN A 1 89 ? 1.011 1.861 -12.828 1.00 94.19 89 GLN A C 1
ATOM 636 O O . GLN A 1 89 ? 0.346 1.950 -11.805 1.00 94.19 89 GLN A O 1
ATOM 641 N N . ARG A 1 90 ? 0.433 1.801 -14.033 1.00 94.31 90 ARG A N 1
ATOM 642 C CA . ARG A 1 90 ? -1.025 1.884 -14.228 1.00 94.31 90 ARG A CA 1
ATOM 643 C C . ARG A 1 90 ? -1.808 0.752 -13.544 1.00 94.31 90 ARG A C 1
ATOM 645 O O . ARG A 1 90 ? -2.987 0.924 -13.271 1.00 94.31 90 ARG A O 1
ATOM 652 N N . GLU A 1 91 ? -1.195 -0.418 -13.363 1.00 94.81 91 GLU A N 1
ATOM 653 C CA . GLU A 1 91 ? -1.825 -1.573 -12.707 1.00 94.81 91 GLU A CA 1
ATOM 654 C C . GLU A 1 91 ? -1.792 -1.375 -11.191 1.00 94.81 91 GLU A C 1
ATOM 656 O O . GLU A 1 91 ? -2.797 -1.591 -10.521 1.00 94.81 91 GLU A O 1
ATOM 661 N N . VAL A 1 92 ? -0.686 -0.835 -10.668 1.00 95.56 92 VAL A N 1
ATOM 662 C CA . VAL A 1 92 ? -0.586 -0.398 -9.268 1.00 95.56 92 VAL A CA 1
ATOM 663 C C . VAL A 1 92 ? -1.614 0.686 -8.953 1.00 95.56 92 VAL A C 1
ATOM 665 O O . VAL A 1 92 ? -2.316 0.589 -7.949 1.00 95.56 92 VAL A O 1
ATOM 668 N N . ASP A 1 93 ? -1.758 1.679 -9.831 1.00 95.94 93 ASP A N 1
ATOM 669 C CA . ASP A 1 93 ? -2.743 2.748 -9.661 1.00 95.94 93 ASP A CA 1
ATOM 670 C C . ASP A 1 93 ? -4.177 2.183 -9.622 1.00 95.94 93 ASP A C 1
ATOM 672 O O . ASP A 1 93 ? -4.972 2.583 -8.773 1.00 95.94 93 ASP A O 1
ATOM 676 N N . ALA A 1 94 ? -4.493 1.195 -10.469 1.00 96.75 94 ALA A N 1
ATOM 677 C CA . ALA A 1 94 ? -5.795 0.523 -10.466 1.00 96.75 94 ALA A CA 1
ATOM 678 C C . ALA A 1 94 ? -6.056 -0.259 -9.163 1.00 96.75 94 ALA A C 1
ATOM 680 O O . ALA A 1 94 ? -7.160 -0.199 -8.623 1.00 96.75 94 ALA A O 1
ATOM 681 N N . CYS A 1 95 ? -5.046 -0.949 -8.619 1.00 97.56 95 CYS A N 1
ATOM 682 C CA . CYS A 1 95 ? -5.148 -1.568 -7.294 1.00 97.56 95 CYS A CA 1
ATOM 683 C C . CYS A 1 95 ? -5.452 -0.522 -6.215 1.00 97.56 95 CYS A C 1
ATOM 685 O O . CYS A 1 95 ? -6.373 -0.698 -5.419 1.00 97.56 95 CYS A O 1
ATOM 687 N N . VAL A 1 96 ? -4.707 0.588 -6.202 1.00 97.12 96 VAL A N 1
ATOM 688 C CA . VAL A 1 96 ? -4.899 1.670 -5.227 1.00 97.12 96 VAL A CA 1
ATOM 689 C C . VAL A 1 96 ? -6.313 2.240 -5.304 1.00 97.12 96 VAL A C 1
ATOM 691 O O . VAL A 1 96 ? -6.953 2.408 -4.267 1.00 97.12 96 VAL A O 1
ATOM 694 N N . GLU A 1 97 ? -6.831 2.489 -6.508 1.00 97.69 97 GLU A N 1
ATOM 695 C CA . GLU A 1 97 ? -8.210 2.947 -6.698 1.00 97.69 97 GLU A CA 1
ATOM 696 C C . GLU A 1 97 ? -9.225 1.991 -6.057 1.00 97.69 97 GLU A C 1
ATOM 698 O O . GLU A 1 97 ? -10.164 2.445 -5.401 1.00 97.69 97 GLU A O 1
ATOM 703 N N . GLU A 1 98 ? -9.021 0.677 -6.172 1.00 97.56 98 GLU A N 1
ATOM 704 C CA . GLU A 1 98 ? -9.887 -0.319 -5.539 1.00 97.56 98 GLU A CA 1
ATOM 705 C C . GLU A 1 98 ? -9.689 -0.418 -4.017 1.00 97.56 98 GLU A C 1
ATOM 707 O O . GLU A 1 98 ? -10.664 -0.622 -3.294 1.00 97.56 98 GLU A O 1
ATOM 712 N N . LEU A 1 99 ? -8.478 -0.201 -3.496 1.00 96.56 99 LEU A N 1
ATOM 713 C CA . LEU A 1 99 ? -8.220 -0.147 -2.049 1.00 96.56 99 LEU A CA 1
ATOM 714 C C . LEU A 1 99 ? -8.855 1.076 -1.377 1.00 96.56 99 LEU A C 1
ATOM 716 O O . LEU A 1 99 ? -9.257 1.011 -0.215 1.00 96.56 99 LEU A O 1
ATOM 720 N N . MET A 1 100 ? -8.983 2.184 -2.107 1.00 96.44 100 MET A N 1
ATOM 721 C CA . MET A 1 100 ? -9.628 3.411 -1.629 1.00 96.44 100 MET A CA 1
ATOM 722 C C . MET A 1 100 ? -11.151 3.287 -1.493 1.00 96.44 100 MET A C 1
ATOM 724 O O . MET A 1 100 ? -11.801 4.150 -0.892 1.00 96.44 100 MET A O 1
ATOM 728 N N . ARG A 1 101 ? -11.751 2.248 -2.075 1.00 96.31 101 ARG A N 1
ATOM 729 C CA . ARG A 1 101 ? -13.199 2.087 -2.120 1.00 96.31 101 ARG A CA 1
ATOM 730 C C . ARG A 1 101 ? -13.763 1.585 -0.800 1.00 96.31 101 ARG A C 1
ATOM 732 O O . ARG A 1 101 ? -13.495 0.471 -0.357 1.00 96.31 101 ARG A O 1
ATOM 739 N N . ALA A 1 102 ? -14.662 2.381 -0.227 1.00 94.06 102 ALA A N 1
ATOM 740 C CA . ALA A 1 102 ? -15.350 2.038 1.015 1.00 94.06 102 ALA A CA 1
ATOM 741 C C . ALA A 1 102 ? -16.173 0.737 0.915 1.00 94.06 102 ALA A C 1
ATOM 743 O O . ALA A 1 102 ? -16.310 0.031 1.909 1.00 94.06 102 ALA A O 1
ATOM 744 N N . ASP A 1 103 ? -16.701 0.389 -0.266 1.00 96.00 103 ASP A N 1
ATOM 745 C CA . ASP A 1 103 ? -17.455 -0.857 -0.474 1.00 96.00 103 ASP A CA 1
ATOM 746 C C . ASP A 1 103 ? -16.575 -2.115 -0.522 1.00 96.00 103 ASP A C 1
ATOM 748 O O . ASP A 1 103 ? -17.103 -3.222 -0.449 1.00 96.00 103 ASP A O 1
ATOM 752 N N . ARG A 1 104 ? -15.248 -1.956 -0.596 1.00 93.62 104 ARG A N 1
ATOM 753 C CA . ARG A 1 104 ? -14.266 -3.044 -0.526 1.00 93.62 104 ARG A CA 1
ATOM 754 C C . ARG A 1 104 ? -13.459 -3.028 0.768 1.00 93.62 104 ARG A C 1
ATOM 756 O O . ARG A 1 104 ? -12.463 -3.733 0.860 1.00 93.62 104 ARG A O 1
ATOM 763 N N . LEU A 1 105 ? -13.856 -2.262 1.786 1.00 95.56 105 LEU A N 1
ATOM 764 C CA . LEU A 1 105 ? -13.069 -2.090 3.013 1.00 95.56 105 LEU A CA 1
ATOM 765 C C . LEU A 1 105 ? -12.720 -3.418 3.719 1.00 95.56 105 LEU A C 1
ATOM 767 O O . LEU A 1 105 ? -11.605 -3.561 4.222 1.00 95.56 105 LEU A O 1
ATOM 771 N N . ASP A 1 106 ? -13.632 -4.389 3.688 1.00 95.69 106 ASP A N 1
ATOM 772 C CA . ASP A 1 106 ? -13.475 -5.704 4.327 1.00 95.69 106 ASP A CA 1
ATOM 773 C C . ASP A 1 106 ? -12.896 -6.791 3.399 1.00 95.69 106 ASP A C 1
ATOM 775 O O . ASP A 1 106 ? -12.694 -7.924 3.828 1.00 95.69 106 ASP A O 1
ATOM 779 N N . THR A 1 107 ? -12.632 -6.482 2.125 1.00 95.88 107 THR A N 1
ATOM 780 C CA . THR A 1 107 ? -12.094 -7.445 1.149 1.00 95.88 107 THR A CA 1
ATOM 781 C C . THR A 1 107 ? -10.563 -7.470 1.206 1.00 95.88 107 THR A C 1
ATOM 783 O O . THR A 1 107 ? -9.951 -6.447 0.911 1.00 95.88 107 THR A O 1
ATOM 786 N N . PRO A 1 108 ? -9.891 -8.580 1.544 1.00 93.62 108 PRO A N 1
ATOM 787 C CA . PRO A 1 108 ? -8.424 -8.631 1.535 1.00 93.62 108 PRO A CA 1
ATOM 788 C C . PRO A 1 108 ? -7.839 -8.184 0.184 1.00 93.62 108 PRO A C 1
ATOM 790 O O . PRO A 1 108 ? -8.400 -8.523 -0.855 1.00 93.62 108 PRO A O 1
ATOM 793 N N . SER A 1 109 ? -6.710 -7.460 0.162 1.00 92.81 109 SER A N 1
ATOM 794 C CA . SER A 1 109 ? -6.060 -7.054 -1.106 1.00 92.81 109 SER A CA 1
ATOM 795 C C . SER A 1 109 ? -5.728 -8.235 -2.010 1.00 92.81 109 SER A C 1
ATOM 797 O O . SER A 1 109 ? -5.873 -8.124 -3.220 1.00 92.81 109 SER A O 1
ATOM 799 N N . SER A 1 110 ? -5.372 -9.389 -1.442 1.00 92.12 110 SER A N 1
ATOM 800 C CA . SER A 1 110 ? -5.136 -10.628 -2.196 1.00 92.12 110 SER A CA 1
ATOM 801 C C . SER A 1 110 ? -6.380 -11.181 -2.904 1.00 92.12 110 SER A C 1
ATOM 803 O O . SER A 1 110 ? -6.261 -12.083 -3.724 1.00 92.12 110 SER A O 1
ATOM 805 N N . GLU A 1 111 ? -7.577 -10.699 -2.561 1.00 95.25 111 GLU A N 1
ATOM 806 C CA . GLU A 1 111 ? -8.842 -11.061 -3.215 1.00 95.25 111 GLU A CA 1
ATOM 807 C C . GLU A 1 111 ? -9.317 -9.984 -4.208 1.00 95.25 111 GLU A C 1
ATOM 809 O O . GLU A 1 111 ? -10.326 -10.179 -4.887 1.00 95.25 111 GLU A O 1
ATOM 814 N N . ILE A 1 112 ? -8.607 -8.854 -4.307 1.00 95.94 112 ILE A N 1
ATOM 815 C CA . ILE A 1 112 ? -8.874 -7.783 -5.269 1.00 95.94 112 ILE A CA 1
ATOM 816 C C . ILE A 1 112 ? -8.098 -8.099 -6.556 1.00 95.94 112 ILE A C 1
ATOM 818 O O . ILE A 1 112 ? -6.870 -8.038 -6.535 1.00 95.94 112 ILE A O 1
ATOM 822 N N . PRO A 1 113 ? -8.773 -8.403 -7.685 1.00 95.56 113 PRO A N 1
ATOM 823 C CA . PRO A 1 113 ? -8.093 -8.784 -8.925 1.00 95.56 113 PRO A CA 1
ATOM 824 C C . PRO A 1 113 ? -7.098 -7.735 -9.421 1.00 95.56 113 PRO A C 1
ATOM 826 O O . PRO A 1 113 ? -6.064 -8.073 -9.982 1.00 95.56 113 PRO A O 1
ATOM 829 N N . GLU A 1 114 ? -7.399 -6.455 -9.204 1.00 95.62 114 GLU A N 1
ATOM 830 C CA . GLU A 1 114 ? -6.533 -5.345 -9.596 1.00 95.62 114 GLU A CA 1
ATOM 831 C C . GLU A 1 114 ? -5.218 -5.288 -8.795 1.00 95.62 114 GLU A C 1
ATOM 833 O O . GLU A 1 114 ? -4.256 -4.686 -9.261 1.00 95.62 114 GLU A O 1
ATOM 838 N N . CYS A 1 115 ? -5.161 -5.928 -7.623 1.00 95.88 115 CYS A N 1
ATOM 839 C CA . CYS A 1 115 ? -3.985 -6.004 -6.753 1.00 95.88 115 CYS A CA 1
ATOM 840 C C . CYS A 1 115 ? -3.183 -7.305 -6.923 1.00 95.88 115 CYS A C 1
ATOM 842 O O . CYS A 1 115 ? -2.198 -7.523 -6.214 1.00 95.88 115 CYS A O 1
ATOM 844 N N . ASP A 1 116 ? -3.591 -8.170 -7.855 1.00 93.81 116 ASP A N 1
ATOM 845 C CA . ASP A 1 116 ? -2.887 -9.404 -8.186 1.00 93.81 116 ASP A CA 1
ATOM 846 C C . ASP A 1 116 ? -1.800 -9.136 -9.236 1.00 93.81 116 ASP A C 1
ATOM 848 O O . ASP A 1 116 ? -1.982 -9.295 -10.444 1.00 93.81 116 ASP A O 1
ATOM 852 N N . PHE A 1 117 ? -0.659 -8.640 -8.759 1.00 90.75 117 PHE A N 1
ATOM 853 C CA . PHE A 1 117 ? 0.455 -8.224 -9.609 1.00 90.75 117 PHE A CA 1
ATOM 854 C C . PHE A 1 117 ? 1.278 -9.392 -10.176 1.00 90.75 117 PHE A C 1
ATOM 856 O O . PHE A 1 117 ? 2.031 -9.202 -11.129 1.00 90.75 117 PHE A O 1
ATOM 863 N N . CYS A 1 118 ? 1.184 -10.585 -9.582 1.00 87.38 118 CYS A N 1
ATOM 864 C CA . CYS A 1 118 ? 1.944 -11.763 -10.004 1.00 87.38 118 CYS A CA 1
ATOM 865 C C . CYS A 1 118 ? 1.166 -13.070 -9.747 1.00 87.38 118 CYS A C 1
ATOM 867 O O . CYS A 1 118 ? 1.503 -13.803 -8.811 1.00 87.38 118 CYS A O 1
ATOM 869 N N . PRO A 1 119 ? 0.124 -13.336 -10.555 1.00 73.62 119 PRO A N 1
ATOM 870 C CA . PRO A 1 119 ? -0.698 -14.547 -10.476 1.00 73.62 119 PRO A CA 1
ATOM 871 C C . PRO A 1 119 ? -0.000 -15.839 -10.925 1.00 73.62 119 PRO A C 1
ATOM 873 O O . PRO A 1 119 ? 0.871 -15.784 -11.827 1.00 73.62 119 PRO A O 1
#

Sequence (119 aa):
MILRTALVFAMASLIVAPSPGQTGGCGATAPEADAADTCLTVGSWECVRAQQRGELDAGEEVLQACVDEVADACATAMWPLECQPYPLQREVDACVEELMRADRLDTPSSEIPECDFCP